Protein AF-A0A8T4PFV0-F1 (afdb_monomer)

Foldseek 3Di:
DQDPVNVVVLCVQLVVLCVVLQWPDKDWDDCNVVVNDDPQDATEMETEHDPPDDDDVVSQVVSQVVSCVSPVHHYHYHYPVPDDDPD

Nearest PDB structures (foldseek):
  8xeh-assembly1_E  TM=8.187E-01  e=1.556E-04  Legionella pneumophila
  8xeo-assembly1_A  TM=8.042E-01  e=5.802E-04  Legionella pneumophila
  5yep-assembly1_A  TM=8.269E-01  e=2.019E-03  Shewanella oneidensis MR-1
  6rm3-assembly1_SH0  TM=4.897E-01  e=1.123E-01  Vairimorpha necatrix
  6zu5-assembly1_SH0  TM=6.390E-01  e=3.403E-01  Paranosema locustae

pLDDT: mean 85.31, std 11.65, range [47.72, 96.25]

Radius of gyration: 13.08 Å; Cα contacts (8 Å, |Δi|>4): 106; chains: 1; bounding box: 31×34×34 Å

Solvent-accessible surface area (backbone atoms only — not comparable to full-atom values): 5188 Å² total; per-residue (Å²): 105,57,48,75,67,55,55,51,53,51,48,67,65,45,51,63,58,39,50,78,68,48,40,75,42,75,45,72,37,66,47,57,63,71,24,68,44,52,97,86,53,60,47,36,36,40,34,35,65,48,84,94,57,94,78,52,72,65,55,51,51,51,52,33,51,54,50,20,66,76,65,78,44,60,50,48,74,43,46,71,85,74,63,78,83,86,123

Sequence (87 aa):
MTNKNELRKLQQKIVPILKSNNVVRAGIFGSYARGEAKKRSDIDILIKVRKGKKFSLLDLVGLQMELEEKLGKKVDLLTYNGIIWSI

Structure (mmCIF, N/CA/C/O backbone):
data_AF-A0A8T4PFV0-F1
#
_entry.id   AF-A0A8T4PFV0-F1
#
loop_
_atom_site.group_PDB
_atom_site.id
_atom_site.type_symbol
_atom_site.label_atom_id
_atom_site.label_alt_id
_atom_site.label_comp_id
_atom_site.label_asym_id
_atom_site.label_entity_id
_atom_site.label_seq_id
_atom_site.pdbx_PDB_ins_code
_atom_site.Cartn_x
_atom_site.Cartn_y
_atom_site.Cartn_z
_atom_site.occupancy
_atom_site.B_iso_or_equiv
_atom_site.auth_seq_id
_atom_site.auth_comp_id
_atom_site.auth_asym_id
_atom_site.auth_atom_id
_atom_site.pdbx_PDB_model_num
ATOM 1 N N . MET A 1 1 ? -14.473 -6.782 14.509 1.00 47.72 1 MET A N 1
ATOM 2 C CA . MET A 1 1 ? -15.169 -7.286 13.308 1.00 47.72 1 MET A CA 1
ATOM 3 C C . MET A 1 1 ? -15.108 -6.220 12.232 1.00 47.72 1 MET A C 1
ATOM 5 O O . MET A 1 1 ? -15.917 -5.300 12.242 1.00 47.72 1 MET A O 1
ATOM 9 N N . THR A 1 2 ? -14.126 -6.304 11.340 1.00 53.91 2 THR A N 1
ATOM 10 C CA . THR A 1 2 ? -14.037 -5.418 10.172 1.00 53.91 2 THR A CA 1
ATOM 11 C C . THR A 1 2 ? -15.267 -5.633 9.291 1.00 53.91 2 THR A C 1
ATOM 13 O O . THR A 1 2 ? -15.515 -6.736 8.806 1.00 53.91 2 THR A O 1
ATOM 16 N N . ASN A 1 3 ? -16.087 -4.598 9.128 1.00 70.44 3 ASN A N 1
ATOM 17 C CA . ASN A 1 3 ? -17.341 -4.683 8.383 1.00 70.44 3 ASN A CA 1
ATOM 18 C C . ASN A 1 3 ? -17.043 -4.665 6.869 1.00 70.44 3 ASN A C 1
ATOM 20 O O . ASN A 1 3 ? -16.206 -3.889 6.407 1.00 70.44 3 ASN A O 1
ATOM 24 N N . LYS A 1 4 ? -17.752 -5.469 6.064 1.00 74.44 4 LYS A N 1
ATOM 25 C CA . LYS A 1 4 ? -17.656 -5.478 4.588 1.00 74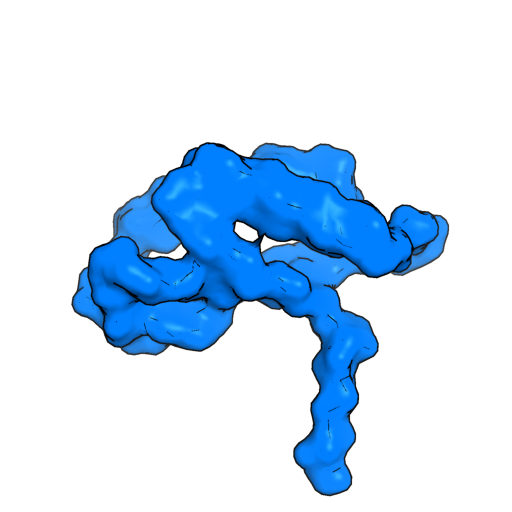.44 4 LYS A CA 1
ATOM 26 C C . LYS A 1 4 ? -17.788 -4.066 3.989 1.00 74.44 4 LYS A C 1
ATOM 28 O O . LYS A 1 4 ? -17.142 -3.748 2.992 1.00 74.44 4 LYS A O 1
ATOM 33 N N . ASN A 1 5 ? -18.559 -3.194 4.642 1.00 80.75 5 ASN A N 1
ATOM 34 C CA . ASN A 1 5 ? -18.698 -1.783 4.280 1.00 80.75 5 ASN A CA 1
ATOM 35 C C . ASN A 1 5 ? -17.424 -0.954 4.516 1.00 80.75 5 ASN A C 1
ATOM 37 O O . ASN A 1 5 ? -17.125 -0.069 3.717 1.00 80.75 5 ASN A O 1
ATOM 41 N N . GLU A 1 6 ? -16.656 -1.227 5.573 1.00 80.88 6 GLU A N 1
ATOM 42 C CA . GLU A 1 6 ? -15.382 -0.541 5.828 1.00 80.88 6 GLU A CA 1
ATOM 43 C C . GLU A 1 6 ? -14.326 -0.919 4.795 1.00 80.88 6 GLU A C 1
ATOM 45 O O . GLU A 1 6 ? -13.675 -0.034 4.242 1.00 80.88 6 GLU A O 1
ATOM 50 N N . LEU A 1 7 ? -14.215 -2.210 4.461 1.00 82.12 7 LEU A N 1
ATOM 51 C CA . LEU A 1 7 ? -13.317 -2.671 3.399 1.00 82.12 7 LEU A CA 1
ATOM 52 C C . LEU A 1 7 ? -13.672 -2.029 2.055 1.00 82.12 7 LEU A C 1
ATOM 54 O O . LEU A 1 7 ? -12.786 -1.607 1.317 1.00 82.12 7 LEU A O 1
ATOM 58 N N . ARG A 1 8 ? -14.967 -1.878 1.759 1.00 86.50 8 ARG A N 1
ATOM 59 C CA . ARG A 1 8 ? 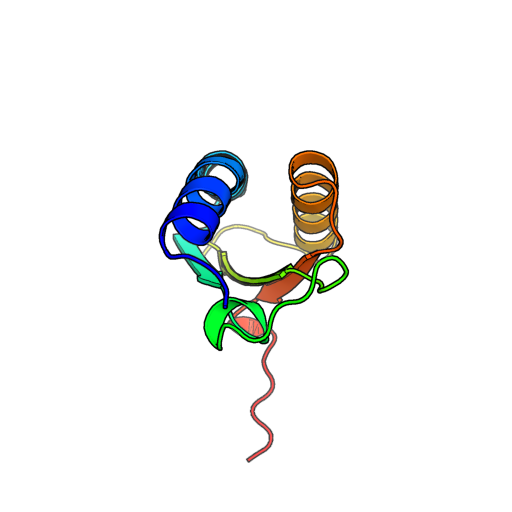-15.433 -1.228 0.529 1.00 86.50 8 ARG A CA 1
ATOM 60 C C . ARG A 1 8 ? -15.083 0.264 0.491 1.00 86.50 8 ARG A C 1
ATOM 62 O O . ARG A 1 8 ? -14.642 0.756 -0.545 1.00 86.50 8 ARG A O 1
ATOM 69 N N . LYS A 1 9 ? -15.218 0.976 1.616 1.00 89.00 9 LYS A N 1
ATOM 70 C CA . LYS A 1 9 ? -14.781 2.381 1.744 1.00 89.00 9 LYS A CA 1
ATOM 71 C C . LYS A 1 9 ? -13.267 2.519 1.590 1.00 89.00 9 LYS A C 1
ATOM 73 O O . LYS A 1 9 ? -12.804 3.431 0.912 1.00 89.00 9 LYS A O 1
ATOM 78 N N . LEU A 1 10 ? -12.503 1.611 2.195 1.00 88.56 10 LEU A N 1
ATOM 79 C CA . LEU A 1 10 ? -11.049 1.569 2.070 1.00 88.56 10 LEU A CA 1
ATOM 80 C C . LEU A 1 10 ? -10.636 1.360 0.607 1.00 88.56 10 LEU A C 1
ATOM 82 O O . LEU A 1 10 ? -9.864 2.151 0.074 1.00 88.56 10 LEU A O 1
ATOM 86 N N . GLN A 1 11 ? -11.233 0.375 -0.071 1.00 90.44 11 GLN A N 1
ATOM 87 C CA . GLN A 1 11 ? -11.017 0.122 -1.498 1.00 90.44 11 GLN A CA 1
ATOM 88 C C . GLN A 1 11 ? -11.287 1.365 -2.354 1.00 90.44 11 GLN A C 1
ATOM 90 O O . GLN A 1 11 ? -10.454 1.724 -3.181 1.00 90.44 11 GLN A O 1
ATOM 95 N N . GLN A 1 12 ? -12.407 2.060 -2.136 1.00 92.62 12 GLN A N 1
ATOM 96 C CA . GLN A 1 12 ? -12.735 3.278 -2.888 1.00 92.62 12 GLN A CA 1
ATOM 97 C C . GLN A 1 12 ? -11.684 4.385 -2.729 1.00 92.62 12 GLN A C 1
ATOM 99 O O . GLN A 1 12 ? -11.435 5.120 -3.681 1.00 92.62 12 GLN A O 1
ATOM 104 N N . LYS A 1 13 ? -11.048 4.491 -1.556 1.00 93.12 13 LYS A N 1
ATOM 105 C CA . LYS A 1 13 ? -10.001 5.489 -1.300 1.00 93.12 13 LYS A CA 1
ATOM 106 C C . LYS A 1 13 ? -8.662 5.138 -1.948 1.00 93.12 13 LYS A C 1
ATOM 108 O O . LYS A 1 13 ? -8.010 6.035 -2.469 1.00 93.12 13 LYS A O 1
ATOM 113 N N . ILE A 1 14 ? -8.257 3.866 -1.913 1.00 94.19 14 ILE A N 1
ATOM 114 C CA . ILE A 1 14 ? -6.909 3.448 -2.340 1.00 94.19 14 ILE A CA 1
ATOM 115 C C . ILE A 1 14 ? -6.820 3.098 -3.826 1.00 94.19 14 ILE A C 1
ATOM 117 O O . ILE A 1 14 ? -5.771 3.278 -4.434 1.00 94.19 14 ILE A O 1
ATOM 121 N N . VAL A 1 15 ? -7.900 2.603 -4.443 1.00 94.44 15 VAL A N 1
ATOM 122 C CA . VAL A 1 15 ? -7.875 2.149 -5.846 1.00 94.44 15 VAL A CA 1
ATOM 123 C C . VAL A 1 15 ? -7.413 3.240 -6.825 1.00 94.44 15 VAL A C 1
ATOM 125 O O . VAL A 1 15 ? -6.624 2.905 -7.709 1.00 94.44 15 VAL A O 1
ATOM 128 N N . PRO A 1 16 ? -7.838 4.515 -6.707 1.00 95.38 16 PRO A N 1
ATOM 129 C CA . PRO A 1 16 ? -7.336 5.580 -7.576 1.00 95.38 16 PRO A CA 1
ATOM 130 C C . PRO A 1 16 ? -5.816 5.763 -7.469 1.00 95.38 16 PRO A C 1
ATOM 132 O O . PRO A 1 16 ? -5.136 5.784 -8.489 1.00 95.38 16 PRO A O 1
ATOM 135 N N . ILE A 1 17 ? -5.290 5.794 -6.241 1.00 95.31 17 ILE A N 1
ATOM 136 C CA . ILE A 1 17 ? -3.859 5.958 -5.945 1.00 95.31 17 ILE A CA 1
ATOM 137 C C . ILE A 1 17 ? -3.048 4.793 -6.527 1.00 95.31 17 ILE A C 1
ATOM 139 O O . ILE A 1 17 ? -2.069 4.985 -7.248 1.00 95.31 17 ILE A O 1
ATOM 143 N N . LEU A 1 18 ? -3.504 3.561 -6.283 1.00 94.25 18 LEU A N 1
ATOM 144 C CA . LEU A 1 18 ? -2.856 2.349 -6.782 1.00 94.25 18 LEU A CA 1
ATOM 145 C C . LEU A 1 18 ? -2.806 2.319 -8.319 1.00 94.25 18 LEU A C 1
ATOM 147 O O . LEU A 1 18 ? -1.783 1.957 -8.903 1.00 94.25 18 LEU A O 1
ATOM 151 N N . LYS A 1 19 ? -3.890 2.732 -8.990 1.00 92.88 19 LYS A N 1
ATOM 152 C CA . LYS A 1 19 ? -3.944 2.797 -10.458 1.00 92.88 19 LYS A CA 1
ATOM 153 C C . LYS A 1 19 ? -2.953 3.812 -11.027 1.00 92.88 19 LYS A C 1
ATOM 155 O O . LYS A 1 19 ? -2.254 3.475 -11.982 1.00 92.88 19 LYS A O 1
ATOM 160 N N . SER A 1 20 ? -2.864 5.003 -10.435 1.00 91.69 20 SER A N 1
ATOM 161 C CA . SER A 1 20 ? -1.898 6.035 -10.843 1.00 91.69 20 SER A CA 1
ATOM 162 C C . SER A 1 20 ? -0.447 5.557 -10.710 1.00 91.69 20 SER A C 1
ATOM 164 O O . SER A 1 20 ? 0.396 5.903 -11.532 1.00 91.69 20 SER A O 1
ATOM 166 N N . ASN A 1 21 ? -0.180 4.667 -9.752 1.00 90.94 21 ASN A N 1
ATOM 167 C CA . ASN A 1 21 ? 1.138 4.095 -9.479 1.00 90.94 21 ASN A CA 1
ATOM 168 C C . ASN A 1 21 ? 1.427 2.767 -10.223 1.00 90.94 21 ASN A C 1
ATOM 170 O O . ASN A 1 21 ? 2.297 1.994 -9.827 1.00 90.94 21 ASN A O 1
ATOM 174 N N . ASN A 1 22 ? 0.727 2.472 -11.329 1.00 90.56 22 ASN A N 1
ATOM 175 C CA . ASN A 1 22 ? 0.921 1.263 -12.157 1.00 90.56 22 ASN A CA 1
ATOM 176 C C . ASN A 1 22 ? 0.718 -0.081 -11.421 1.00 90.56 22 ASN A C 1
ATOM 178 O O . ASN A 1 22 ? 1.202 -1.130 -11.877 1.00 90.56 22 ASN A O 1
ATOM 182 N N . VAL A 1 23 ? -0.018 -0.086 -10.308 1.00 93.19 23 VAL A N 1
ATOM 183 C CA . VAL A 1 23 ? -0.380 -1.315 -9.599 1.00 93.19 23 VAL A CA 1
ATOM 184 C C . VAL A 1 23 ? -1.475 -2.038 -10.384 1.00 93.19 23 VAL A C 1
ATOM 186 O O . VAL A 1 23 ? -2.558 -1.509 -10.621 1.00 93.19 23 VAL A O 1
ATOM 189 N N . VAL A 1 24 ? -1.195 -3.277 -10.789 1.00 93.50 24 VAL A N 1
ATOM 190 C CA . VAL A 1 24 ? -2.124 -4.131 -11.553 1.00 93.50 24 VAL A CA 1
ATOM 191 C C . VAL A 1 24 ? -2.911 -5.088 -10.666 1.00 93.50 24 VAL A C 1
ATOM 193 O O . VAL A 1 24 ? -3.917 -5.652 -11.093 1.00 93.50 24 VAL A O 1
ATOM 196 N N . ARG A 1 25 ? -2.452 -5.304 -9.431 1.00 92.62 25 ARG A N 1
ATOM 197 C CA . ARG A 1 25 ? -3.145 -6.126 -8.439 1.00 92.62 25 ARG A CA 1
ATOM 198 C C . ARG A 1 25 ? -2.839 -5.615 -7.044 1.00 92.62 25 ARG A C 1
ATOM 200 O O . ARG A 1 25 ? -1.685 -5.322 -6.760 1.00 92.62 25 ARG A O 1
ATOM 207 N N . ALA A 1 26 ? -3.845 -5.579 -6.184 1.00 93.38 26 ALA A N 1
ATOM 208 C CA . ALA A 1 26 ? -3.678 -5.295 -4.768 1.00 93.38 26 ALA A CA 1
ATOM 209 C C . ALA A 1 26 ? -4.556 -6.239 -3.943 1.00 93.38 26 ALA A C 1
ATOM 211 O O . ALA A 1 26 ? -5.641 -6.619 -4.387 1.00 93.38 26 ALA A O 1
ATOM 212 N N . GLY A 1 27 ? -4.088 -6.616 -2.760 1.00 90.69 27 GLY A N 1
ATOM 213 C CA . GLY A 1 27 ? -4.846 -7.388 -1.783 1.00 90.69 27 GLY A CA 1
ATOM 214 C C . GLY A 1 27 ? -4.601 -6.842 -0.385 1.00 90.69 27 GLY A C 1
ATOM 215 O O . GLY A 1 27 ? -3.476 -6.482 -0.064 1.00 90.69 27 GLY A O 1
ATOM 216 N N . ILE A 1 28 ? -5.651 -6.775 0.429 1.00 89.69 28 ILE A N 1
ATOM 217 C CA . ILE A 1 28 ? -5.523 -6.478 1.859 1.00 89.69 28 ILE A CA 1
ATOM 218 C C . ILE A 1 28 ? -5.307 -7.807 2.571 1.00 89.69 28 ILE A C 1
ATOM 220 O O . ILE A 1 28 ? -6.045 -8.762 2.315 1.00 89.69 28 ILE A O 1
ATOM 224 N N . PHE A 1 29 ? -4.317 -7.867 3.451 1.00 85.38 29 PHE A N 1
ATOM 225 C CA . PHE A 1 29 ? -4.029 -9.053 4.249 1.00 85.38 29 PHE A CA 1
ATOM 226 C C . PHE A 1 29 ? -3.962 -8.700 5.740 1.00 85.38 29 PHE A C 1
ATOM 228 O O . PHE A 1 29 ? -4.449 -7.652 6.166 1.00 85.38 29 PHE A O 1
ATOM 235 N N . GLY A 1 30 ? -3.486 -9.638 6.558 1.00 82.56 30 GLY A N 1
ATOM 236 C CA . GLY A 1 30 ? -3.299 -9.405 7.985 1.00 82.56 30 GLY A CA 1
ATOM 237 C C . GLY A 1 30 ? -4.604 -9.211 8.763 1.00 82.56 30 GLY A C 1
ATOM 238 O O . GLY A 1 30 ? -5.629 -9.848 8.494 1.00 82.56 30 GLY A O 1
ATOM 239 N N . SER A 1 31 ? -4.552 -8.349 9.779 1.00 80.88 31 SER A N 1
ATOM 240 C CA . SER A 1 31 ? -5.633 -8.196 10.766 1.00 80.88 31 SER A CA 1
ATOM 241 C C . SER A 1 31 ? -6.951 -7.693 10.156 1.00 80.88 31 SER A C 1
ATOM 243 O O . SER A 1 31 ? -8.033 -8.074 10.612 1.00 80.88 31 SER A O 1
ATOM 245 N N . TYR A 1 32 ? -6.882 -6.897 9.080 1.00 80.00 32 TYR A N 1
ATOM 246 C CA . TYR A 1 32 ? -8.063 -6.418 8.353 1.00 80.00 32 TYR A CA 1
ATOM 247 C C . TYR A 1 32 ? -8.762 -7.533 7.580 1.00 80.00 32 TYR A C 1
ATOM 249 O O . TYR A 1 32 ? -9.993 -7.565 7.565 1.00 80.00 32 TYR A O 1
ATOM 257 N N . ALA A 1 33 ? -8.003 -8.463 6.993 1.00 76.25 33 ALA A N 1
ATOM 258 C CA . ALA A 1 33 ? -8.563 -9.619 6.298 1.00 76.25 33 ALA A CA 1
ATOM 259 C C . ALA A 1 33 ? -9.189 -10.638 7.268 1.00 76.25 33 ALA A C 1
ATOM 261 O O . ALA A 1 33 ? -10.207 -11.241 6.939 1.00 76.25 33 ALA A O 1
ATOM 262 N N . ARG A 1 34 ? -8.629 -10.791 8.478 1.00 78.88 34 ARG A N 1
ATOM 263 C CA . ARG A 1 34 ? -9.144 -11.707 9.519 1.00 78.88 34 ARG A CA 1
ATOM 264 C C . ARG A 1 34 ? -10.283 -11.134 10.372 1.00 78.88 34 ARG A C 1
ATOM 266 O O . ARG A 1 34 ? -10.840 -11.838 11.204 1.00 78.88 34 ARG A O 1
ATOM 273 N N . GLY A 1 35 ? -10.639 -9.860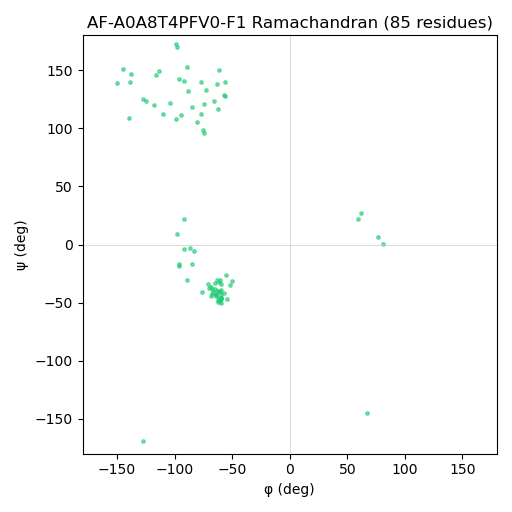 10.198 1.00 74.00 35 GLY A N 1
ATOM 274 C CA . GLY A 1 35 ? -11.695 -9.209 10.987 1.00 74.00 35 GLY A CA 1
ATOM 275 C C . GLY A 1 35 ? -11.292 -8.818 12.419 1.00 74.00 35 GLY A C 1
ATOM 276 O O . GLY A 1 35 ? -12.143 -8.348 13.187 1.00 74.00 35 GLY A O 1
ATOM 277 N N . GLU A 1 36 ? -10.009 -8.978 12.750 1.00 78.12 36 GLU A N 1
ATOM 278 C CA . GLU A 1 36 ? -9.378 -8.724 14.055 1.00 78.12 36 GLU A CA 1
ATOM 279 C C . GLU A 1 36 ? -8.817 -7.299 14.182 1.00 78.12 36 GLU A C 1
ATOM 281 O O . GLU A 1 36 ? -8.307 -6.924 15.240 1.00 78.12 36 GLU A O 1
ATOM 286 N N . ALA A 1 37 ? -8.891 -6.498 13.115 1.00 78.50 37 ALA A N 1
ATOM 287 C CA . ALA A 1 37 ? -8.381 -5.135 13.108 1.00 78.50 37 ALA A CA 1
ATOM 288 C C . ALA A 1 37 ? -9.022 -4.287 14.221 1.00 78.50 37 ALA A C 1
ATOM 290 O O . ALA A 1 37 ? -10.246 -4.202 14.363 1.00 78.50 37 ALA A O 1
ATOM 291 N N . LYS A 1 38 ? -8.168 -3.632 15.009 1.00 78.88 38 LYS A N 1
ATOM 292 C CA . LYS A 1 38 ? -8.531 -2.654 16.039 1.00 78.88 38 LYS A CA 1
ATOM 293 C C . LYS A 1 38 ? -8.376 -1.239 15.475 1.00 78.88 38 LYS A C 1
ATOM 295 O O . LYS A 1 38 ? -7.788 -1.028 14.417 1.00 78.88 38 LYS A O 1
ATOM 300 N N . LYS A 1 39 ? -8.853 -0.223 16.208 1.00 75.06 39 LYS A N 1
ATOM 301 C CA . LYS A 1 39 ? -8.759 1.193 15.783 1.00 75.06 39 LYS A CA 1
ATOM 302 C C . LYS A 1 39 ? -7.339 1.631 15.390 1.00 75.06 39 LYS A C 1
ATOM 304 O O . LYS A 1 39 ? -7.210 2.433 14.471 1.00 75.06 39 LYS A O 1
ATOM 309 N N . ARG A 1 40 ? -6.317 1.101 16.071 1.00 79.19 40 ARG A N 1
ATOM 310 C CA . ARG A 1 40 ? -4.890 1.404 15.860 1.00 79.19 40 ARG A CA 1
ATOM 311 C C . ARG A 1 40 ? -4.155 0.382 14.981 1.00 79.19 40 ARG A C 1
ATOM 313 O O . ARG A 1 40 ? -2.937 0.410 14.949 1.00 79.19 40 ARG A O 1
ATOM 320 N N . SER A 1 41 ? -4.863 -0.550 14.343 1.00 84.25 41 SER A N 1
ATOM 321 C CA . SER A 1 41 ? -4.221 -1.538 13.473 1.00 84.25 41 SER A CA 1
ATOM 322 C C . SER A 1 41 ? -3.760 -0.904 12.166 1.00 84.25 41 SER A C 1
ATOM 324 O O . SER A 1 41 ? -4.548 -0.209 11.507 1.00 84.25 41 SER A O 1
ATOM 326 N N . ASP A 1 42 ? -2.519 -1.218 11.804 1.00 87.56 42 ASP A N 1
ATOM 327 C CA . ASP A 1 42 ? -1.908 -0.934 10.507 1.00 87.56 42 ASP A CA 1
ATOM 328 C C . ASP A 1 42 ? -2.687 -1.651 9.389 1.00 87.56 42 ASP A C 1
ATOM 330 O O . ASP A 1 42 ? -3.329 -2.684 9.620 1.00 87.56 42 ASP A O 1
ATOM 334 N N . ILE A 1 43 ? -2.694 -1.066 8.191 1.00 90.38 43 ILE A N 1
ATOM 335 C CA . ILE A 1 43 ? -3.355 -1.642 7.015 1.00 90.38 43 ILE A CA 1
ATOM 336 C C . ILE A 1 43 ? -2.301 -2.337 6.158 1.00 90.38 43 ILE A C 1
ATOM 338 O O . ILE A 1 43 ? -1.525 -1.672 5.478 1.00 90.38 43 ILE A O 1
ATOM 342 N N . ASP A 1 44 ? -2.321 -3.666 6.157 1.00 91.31 44 ASP A N 1
ATOM 343 C CA . ASP A 1 44 ? -1.381 -4.477 5.386 1.00 91.31 44 ASP A CA 1
ATOM 344 C C . ASP A 1 44 ? -1.879 -4.652 3.938 1.00 91.31 44 ASP A C 1
ATOM 346 O O . ASP A 1 44 ? -2.965 -5.202 3.696 1.00 91.31 44 ASP A O 1
ATOM 350 N N . ILE A 1 45 ? -1.106 -4.175 2.958 1.00 92.69 45 ILE A N 1
ATOM 351 C CA . ILE A 1 45 ? -1.466 -4.177 1.533 1.00 92.69 45 ILE A CA 1
ATOM 352 C C . ILE A 1 45 ? -0.360 -4.830 0.708 1.00 92.69 45 ILE A C 1
ATOM 354 O O . ILE A 1 45 ? 0.796 -4.423 0.728 1.00 92.69 45 ILE A O 1
ATOM 358 N N . LEU A 1 46 ? -0.731 -5.847 -0.066 1.00 93.25 46 LEU A N 1
ATOM 359 C CA . LEU A 1 46 ? 0.167 -6.550 -0.972 1.00 93.25 46 LEU A CA 1
ATOM 360 C C . LEU A 1 46 ? -0.117 -6.113 -2.406 1.00 93.25 46 LEU A C 1
ATOM 362 O O . LEU A 1 46 ? -1.234 -6.299 -2.897 1.00 93.25 46 LEU A O 1
ATOM 366 N N . ILE A 1 47 ? 0.884 -5.572 -3.097 1.00 94.31 47 ILE A N 1
ATOM 367 C CA . ILE A 1 47 ? 0.749 -5.032 -4.451 1.00 94.31 47 ILE A CA 1
ATOM 368 C C . ILE A 1 47 ? 1.582 -5.786 -5.482 1.00 94.31 47 ILE A C 1
ATOM 370 O O . ILE A 1 47 ? 2.690 -6.265 -5.236 1.00 94.31 47 ILE A O 1
ATOM 374 N N . LYS A 1 48 ? 1.041 -5.872 -6.694 1.00 92.06 48 LYS A N 1
ATOM 375 C CA . LYS A 1 48 ? 1.743 -6.325 -7.890 1.00 92.06 48 LYS A CA 1
ATOM 376 C C . LYS A 1 48 ? 1.769 -5.179 -8.881 1.00 92.06 48 LYS A C 1
ATOM 378 O O . LYS A 1 48 ? 0.716 -4.719 -9.321 1.00 92.06 48 LYS A O 1
ATOM 383 N N . VAL A 1 49 ? 2.966 -4.753 -9.251 1.00 91.12 49 VAL A N 1
ATOM 384 C CA . V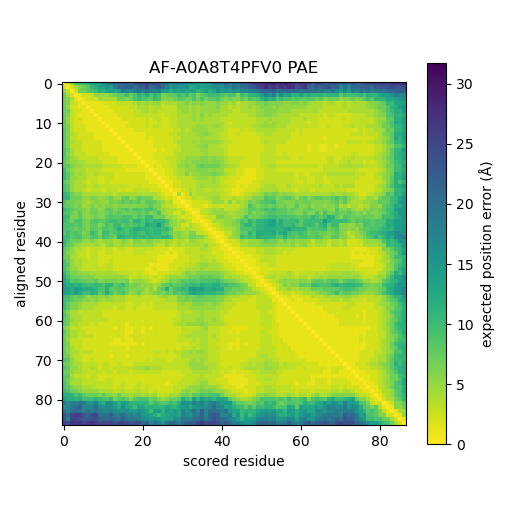AL A 1 49 ? 3.181 -3.694 -10.239 1.00 91.12 49 VAL A CA 1
ATOM 385 C C . VAL A 1 49 ? 3.259 -4.306 -11.636 1.00 91.12 49 VAL A C 1
ATOM 387 O O . VAL A 1 49 ? 3.584 -5.488 -11.807 1.00 91.12 49 VAL A O 1
ATOM 390 N N . ARG A 1 50 ? 2.892 -3.527 -12.655 1.00 87.25 50 ARG A N 1
ATOM 391 C CA . ARG A 1 50 ? 2.953 -3.957 -14.054 1.00 87.25 50 ARG A CA 1
ATOM 392 C C . ARG A 1 50 ? 4.373 -4.407 -14.433 1.00 87.25 50 ARG A C 1
ATOM 394 O O . ARG A 1 50 ? 5.330 -3.654 -14.277 1.00 87.25 50 ARG A O 1
ATOM 401 N N . LYS A 1 51 ? 4.499 -5.613 -15.004 1.00 80.81 51 LYS A N 1
ATOM 402 C CA . LYS A 1 51 ? 5.770 -6.110 -15.563 1.00 80.81 51 LYS A CA 1
ATOM 403 C C . LYS A 1 51 ? 6.313 -5.135 -16.618 1.00 80.81 51 LYS A C 1
ATOM 405 O O . LYS A 1 51 ? 5.544 -4.610 -17.422 1.00 80.81 51 LYS A O 1
ATOM 410 N N . GLY A 1 52 ? 7.629 -4.924 -16.620 1.00 78.50 52 GLY A N 1
ATOM 411 C CA . GLY A 1 52 ? 8.316 -4.049 -17.579 1.00 78.50 52 GLY A CA 1
ATOM 412 C C . GLY A 1 52 ? 8.266 -2.553 -17.246 1.00 78.50 52 GLY A C 1
ATOM 413 O O . GLY A 1 52 ? 8.822 -1.751 -17.991 1.00 78.50 52 GLY A O 1
ATOM 414 N N . LYS A 1 53 ? 7.633 -2.152 -16.136 1.00 80.75 53 LYS A N 1
ATOM 415 C CA . LYS A 1 53 ? 7.786 -0.803 -15.579 1.00 80.75 53 LYS A CA 1
ATOM 416 C C . LYS A 1 53 ? 8.922 -0.797 -14.561 1.00 80.75 53 LYS A C 1
ATOM 418 O O . LYS A 1 53 ? 9.066 -1.747 -13.795 1.00 80.75 53 LYS A O 1
ATOM 423 N N . LYS A 1 54 ? 9.721 0.274 -14.560 1.00 81.00 54 LYS A N 1
ATOM 424 C CA . LYS A 1 54 ? 10.652 0.540 -13.460 1.00 81.00 54 LYS A CA 1
ATOM 425 C C . LYS A 1 54 ? 9.809 0.821 -12.219 1.00 81.00 54 LYS A C 1
ATOM 4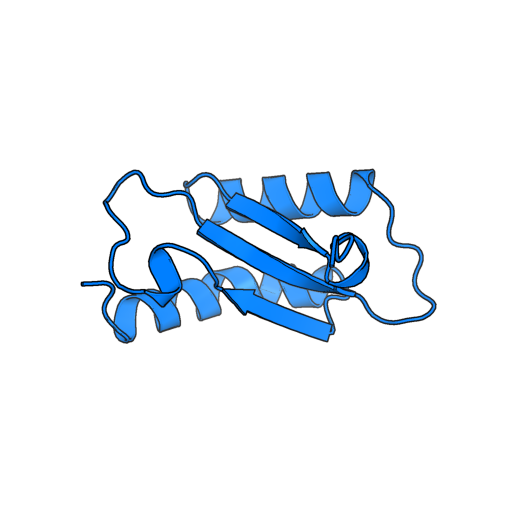27 O O . LYS A 1 54 ? 8.932 1.677 -12.269 1.00 81.00 54 LYS A O 1
ATOM 432 N N . PHE A 1 55 ? 10.039 0.048 -11.169 1.00 87.25 55 PHE A N 1
ATOM 433 C CA . PHE A 1 55 ? 9.435 0.246 -9.863 1.00 87.25 55 PHE A CA 1
ATOM 434 C C . PHE A 1 55 ? 10.520 -0.016 -8.831 1.00 87.25 55 PHE A C 1
ATOM 436 O O . PHE A 1 55 ? 11.015 -1.137 -8.704 1.00 87.25 55 PHE A O 1
ATOM 443 N N . SER A 1 56 ? 10.960 1.055 -8.197 1.00 90.25 56 SER A N 1
ATOM 444 C CA . SER A 1 56 ? 12.061 1.084 -7.250 1.00 90.25 56 SER A CA 1
ATOM 445 C C . SER A 1 56 ? 11.549 1.046 -5.811 1.00 90.25 56 SER A C 1
ATOM 447 O O . SER A 1 56 ? 10.353 1.172 -5.546 1.00 90.25 56 SER A O 1
ATOM 449 N N . LEU A 1 57 ? 12.473 0.908 -4.858 1.00 89.69 57 LEU A N 1
ATOM 450 C CA . LEU A 1 57 ? 12.150 1.055 -3.438 1.00 89.69 57 LEU A CA 1
ATOM 451 C C . LEU A 1 57 ? 11.631 2.462 -3.107 1.00 89.69 57 LEU A C 1
ATOM 453 O O . LEU A 1 57 ? 10.770 2.591 -2.245 1.00 89.69 57 LEU A O 1
ATOM 457 N N . LEU A 1 58 ? 12.098 3.501 -3.808 1.00 93.12 58 LEU A N 1
ATOM 458 C CA . LEU A 1 58 ? 11.599 4.865 -3.611 1.00 93.12 5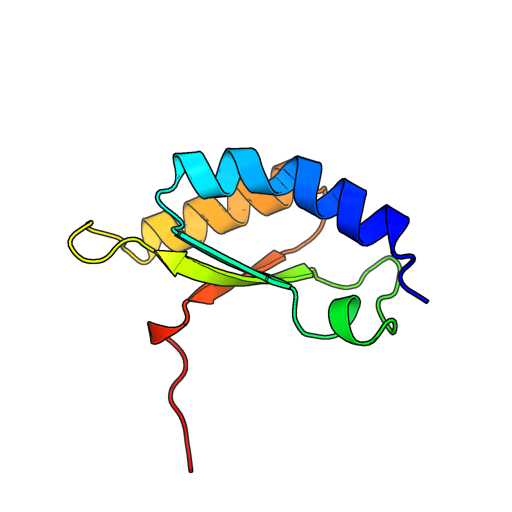8 LEU A CA 1
ATOM 459 C C . LEU A 1 58 ? 10.146 5.008 -4.076 1.00 93.12 58 LEU A C 1
ATOM 461 O O . LEU A 1 58 ? 9.360 5.653 -3.392 1.00 93.12 58 LEU A O 1
ATOM 465 N N . ASP A 1 59 ? 9.771 4.355 -5.180 1.00 93.06 59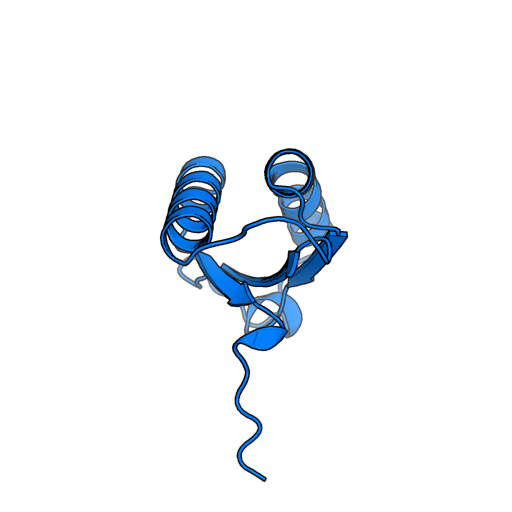 ASP A N 1
ATOM 466 C CA . ASP A 1 59 ? 8.375 4.323 -5.642 1.00 93.06 59 ASP A CA 1
ATOM 467 C C . ASP A 1 59 ? 7.477 3.585 -4.639 1.00 93.06 59 ASP A C 1
ATOM 469 O O . ASP A 1 59 ? 6.353 4.007 -4.376 1.00 93.06 59 ASP A O 1
ATOM 473 N N . LEU A 1 60 ? 7.983 2.498 -4.040 1.00 93.31 60 LEU A N 1
ATOM 474 C CA . LEU A 1 60 ? 7.272 1.760 -2.996 1.00 93.31 60 LEU A CA 1
ATOM 475 C C . LEU A 1 60 ? 7.033 2.630 -1.756 1.00 93.31 60 LEU A C 1
ATOM 477 O O . LEU A 1 60 ? 5.901 2.714 -1.288 1.00 93.31 60 LEU A O 1
ATOM 481 N N . VAL A 1 61 ? 8.079 3.292 -1.254 1.00 94.06 61 VAL A N 1
ATOM 482 C CA . VAL A 1 61 ? 7.986 4.179 -0.084 1.00 94.06 61 VAL A CA 1
ATOM 483 C C . VAL A 1 61 ? 7.080 5.375 -0.378 1.00 94.06 61 VAL A C 1
ATOM 485 O O . VAL A 1 61 ? 6.227 5.702 0.442 1.00 94.06 61 VAL A O 1
ATOM 488 N N . GLY A 1 62 ? 7.200 5.989 -1.558 1.00 95.75 62 GLY A N 1
ATOM 489 C CA . GLY A 1 62 ? 6.337 7.098 -1.971 1.00 95.75 62 GLY A CA 1
ATOM 490 C C . GLY A 1 62 ? 4.862 6.700 -2.014 1.00 95.75 62 GLY A C 1
ATOM 491 O O . GLY A 1 62 ? 4.018 7.388 -1.442 1.00 95.75 62 GLY A O 1
ATOM 492 N N . LEU A 1 63 ? 4.555 5.542 -2.606 1.00 95.81 63 LEU A N 1
ATOM 493 C CA . LEU A 1 63 ? 3.198 4.997 -2.622 1.00 95.81 63 LEU A CA 1
ATOM 494 C C . LEU A 1 63 ? 2.691 4.675 -1.209 1.00 95.81 63 LEU A C 1
ATOM 496 O O . LEU A 1 63 ? 1.525 4.923 -0.907 1.00 95.81 63 LEU A O 1
ATOM 500 N N . GLN A 1 64 ? 3.541 4.131 -0.335 1.00 95.75 64 GLN A N 1
ATOM 501 C CA . GLN A 1 64 ? 3.175 3.879 1.057 1.00 95.75 64 GLN A CA 1
ATOM 502 C C . GLN A 1 64 ? 2.791 5.185 1.764 1.00 95.75 64 GLN A C 1
ATOM 504 O O . GLN A 1 64 ? 1.705 5.259 2.333 1.00 95.75 64 GLN A O 1
ATOM 509 N N . MET A 1 65 ? 3.621 6.227 1.664 1.00 96.06 65 MET A N 1
ATOM 510 C CA . MET A 1 65 ? 3.350 7.534 2.274 1.00 96.06 65 MET A CA 1
ATOM 511 C C . MET A 1 65 ? 2.051 8.165 1.752 1.00 96.06 65 MET A C 1
ATOM 513 O O . MET A 1 65 ? 1.245 8.648 2.544 1.00 96.06 65 MET A O 1
ATOM 517 N N . GLU A 1 66 ? 1.804 8.106 0.439 1.00 96.25 66 GLU A N 1
ATOM 518 C CA . GLU A 1 66 ? 0.568 8.619 -0.173 1.00 96.25 66 GLU A CA 1
ATOM 519 C C . GLU A 1 66 ? -0.679 7.888 0.363 1.00 96.25 66 GLU A C 1
ATOM 521 O O . GLU A 1 66 ? -1.718 8.496 0.646 1.00 96.25 66 GLU A O 1
ATOM 526 N N . LEU A 1 67 ? -0.586 6.566 0.543 1.00 95.50 67 LEU A N 1
ATOM 527 C CA . LEU A 1 67 ? -1.663 5.769 1.129 1.00 95.50 67 LEU A CA 1
ATOM 528 C C . LEU A 1 67 ? -1.874 6.108 2.610 1.00 95.50 67 LEU A C 1
ATOM 530 O O . LEU A 1 67 ? -3.024 6.233 3.036 1.00 95.50 67 LEU A O 1
ATOM 534 N N . GLU A 1 68 ? -0.805 6.278 3.386 1.00 95.56 68 GLU A N 1
ATOM 535 C CA . GLU A 1 68 ? -0.890 6.654 4.802 1.00 95.56 68 GLU A CA 1
ATOM 536 C C . GLU A 1 68 ? -1.552 8.018 4.989 1.00 95.56 68 GLU A C 1
ATOM 538 O O . GLU A 1 68 ? -2.482 8.146 5.791 1.00 95.56 68 GLU A O 1
ATOM 543 N N . GLU A 1 69 ? -1.149 9.010 4.191 1.00 95.31 69 GLU A N 1
ATOM 544 C CA . GLU A 1 69 ? -1.745 10.346 4.184 1.00 95.31 69 GLU A CA 1
ATOM 545 C C . GLU A 1 69 ? -3.239 10.276 3.841 1.00 95.31 69 GLU A C 1
ATOM 547 O O . GLU A 1 69 ? -4.084 10.834 4.547 1.00 95.31 69 GLU A O 1
ATOM 552 N N . LYS A 1 70 ? -3.605 9.514 2.800 1.00 94.69 70 LYS A N 1
ATOM 553 C CA . LYS A 1 70 ? -5.006 9.389 2.377 1.00 94.69 70 LYS A CA 1
ATOM 554 C C . LYS A 1 70 ? -5.892 8.702 3.416 1.00 94.69 70 LYS A C 1
ATOM 556 O O . LYS A 1 70 ? -7.101 8.967 3.487 1.00 94.69 70 LYS A O 1
ATOM 561 N N . LEU A 1 71 ? -5.331 7.754 4.160 1.00 91.50 71 LEU A N 1
ATOM 562 C CA . LEU A 1 71 ? -6.070 6.905 5.091 1.00 91.50 71 LEU A CA 1
ATOM 563 C C . LEU A 1 71 ? -6.023 7.412 6.533 1.00 91.50 71 LEU A C 1
ATOM 565 O O . LEU A 1 71 ? -6.890 7.020 7.319 1.00 91.50 71 LEU A O 1
ATOM 569 N N . GLY A 1 72 ? -5.066 8.281 6.870 1.00 92.12 72 GLY A N 1
ATOM 570 C CA . GLY A 1 72 ? -4.811 8.736 8.237 1.00 92.12 72 GLY A CA 1
ATOM 571 C C . GLY A 1 72 ? -4.403 7.591 9.167 1.00 92.12 72 GLY A C 1
ATOM 572 O O . GLY A 1 72 ? -4.712 7.616 10.359 1.00 92.12 72 GLY A O 1
ATOM 573 N N . LYS A 1 73 ? -3.802 6.536 8.610 1.00 90.88 73 LYS A N 1
ATOM 574 C CA . LYS A 1 73 ? -3.387 5.316 9.308 1.00 90.88 73 LYS A CA 1
ATOM 575 C C . LYS A 1 73 ? -2.097 4.808 8.695 1.00 90.88 73 LYS A C 1
ATOM 577 O O . LYS A 1 73 ? -1.899 4.967 7.499 1.00 90.88 73 LYS A O 1
ATOM 582 N N . LYS A 1 74 ? -1.289 4.137 9.508 1.00 92.62 74 LYS A N 1
ATOM 583 C CA . LYS A 1 74 ? -0.086 3.451 9.051 1.00 92.62 74 LYS A CA 1
ATOM 584 C C . LYS A 1 74 ? -0.445 2.318 8.080 1.00 92.62 74 LYS A C 1
ATOM 586 O O . LYS A 1 74 ? -1.436 1.606 8.289 1.00 92.62 74 LYS A O 1
ATOM 591 N N . VAL A 1 75 ? 0.337 2.183 7.016 1.00 94.31 75 VAL A N 1
ATOM 592 C CA . VAL A 1 75 ? 0.139 1.212 5.935 1.00 94.31 75 VAL A CA 1
ATOM 593 C C . VAL A 1 75 ? 1.422 0.412 5.800 1.00 94.31 75 VAL A C 1
ATOM 595 O O . VAL A 1 75 ? 2.480 0.989 5.578 1.00 94.31 75 VAL A O 1
ATOM 598 N N . ASP A 1 76 ? 1.327 -0.910 5.906 1.00 92.44 76 ASP A N 1
ATOM 599 C CA . ASP A 1 76 ? 2.438 -1.797 5.562 1.00 92.44 76 ASP A CA 1
ATOM 600 C C . ASP A 1 76 ? 2.265 -2.255 4.112 1.00 92.44 76 ASP A C 1
ATOM 602 O O . ASP A 1 76 ? 1.303 -2.954 3.774 1.00 92.44 76 ASP A O 1
ATOM 606 N N . LEU A 1 77 ? 3.150 -1.792 3.228 1.00 93.38 77 LEU A N 1
ATOM 607 C CA . LEU A 1 77 ? 3.043 -2.007 1.790 1.00 93.38 77 LEU A CA 1
ATOM 608 C C . LEU A 1 77 ? 4.125 -2.971 1.308 1.00 93.38 77 LEU A C 1
ATOM 610 O O . LEU A 1 77 ? 5.304 -2.633 1.232 1.00 93.38 77 LEU A O 1
ATOM 614 N N . LEU A 1 78 ? 3.706 -4.161 0.883 1.00 91.50 78 LEU A N 1
ATOM 615 C CA . LEU A 1 78 ? 4.603 -5.196 0.378 1.00 91.50 78 LEU A CA 1
ATOM 616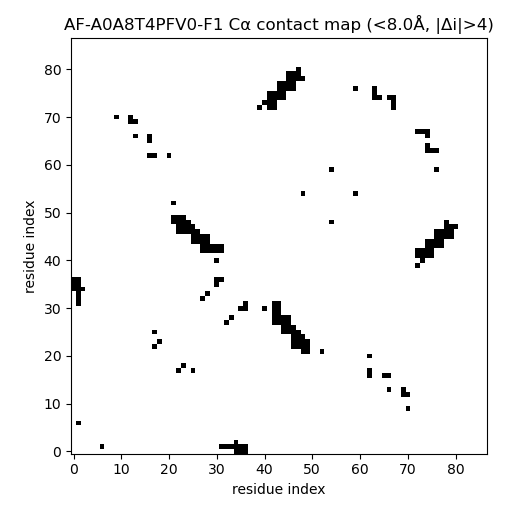 C C . LEU A 1 78 ? 4.379 -5.452 -1.111 1.00 91.50 78 LEU A C 1
ATOM 618 O O . LEU A 1 78 ? 3.263 -5.361 -1.626 1.00 91.50 78 LEU A O 1
ATOM 622 N N . THR A 1 79 ? 5.438 -5.844 -1.818 1.00 89.25 79 THR A N 1
ATOM 623 C CA . THR A 1 79 ? 5.318 -6.334 -3.197 1.00 89.25 79 THR A CA 1
ATOM 624 C C . THR A 1 79 ? 5.262 -7.859 -3.214 1.00 89.25 79 THR A C 1
ATOM 626 O O . THR A 1 79 ? 5.992 -8.514 -2.475 1.00 89.25 79 THR A O 1
ATOM 629 N N . TYR A 1 80 ? 4.457 -8.454 -4.105 1.00 81.69 80 TYR A N 1
ATOM 630 C CA . TYR A 1 80 ? 4.426 -9.922 -4.280 1.00 81.69 80 TYR A CA 1
ATOM 631 C C . TYR A 1 80 ? 5.810 -10.524 -4.583 1.00 81.69 80 TYR A C 1
ATOM 633 O O . TYR A 1 80 ? 6.039 -11.698 -4.316 1.00 81.69 80 TYR A O 1
ATOM 641 N N . ASN A 1 81 ? 6.718 -9.737 -5.162 1.00 73.44 81 ASN A N 1
ATOM 642 C CA . ASN A 1 81 ? 8.061 -10.169 -5.538 1.00 73.44 81 ASN A CA 1
ATOM 643 C C . ASN A 1 81 ? 9.075 -10.077 -4.386 1.00 73.44 81 ASN A C 1
ATOM 645 O O . ASN A 1 81 ? 10.139 -10.676 -4.490 1.00 73.44 81 ASN A O 1
ATOM 649 N N . GLY A 1 82 ? 8.769 -9.327 -3.323 1.00 63.31 82 GLY A N 1
ATOM 650 C CA . GLY A 1 82 ? 9.632 -9.175 -2.148 1.00 63.31 82 GLY A CA 1
ATOM 651 C C . GLY A 1 82 ? 9.437 -10.261 -1.088 1.00 63.31 82 GLY A C 1
ATOM 652 O O . GLY A 1 82 ? 10.140 -10.256 -0.083 1.00 63.31 82 GLY A O 1
ATOM 653 N N . ILE A 1 83 ? 8.492 -11.185 -1.2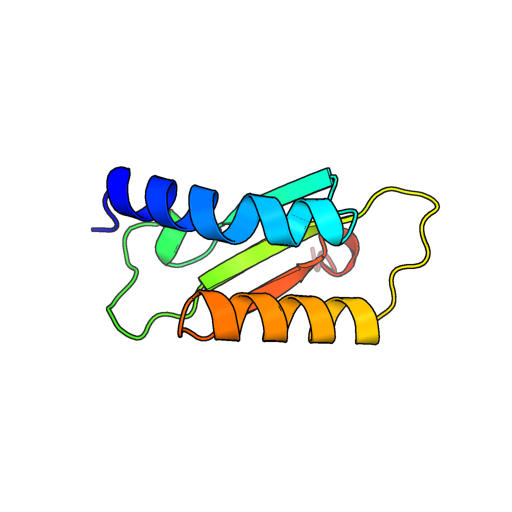89 1.00 65.69 83 ILE A N 1
ATOM 654 C CA . ILE A 1 83 ? 8.281 -12.310 -0.376 1.00 65.69 83 ILE A CA 1
ATOM 655 C C . ILE A 1 83 ? 9.323 -13.386 -0.696 1.00 65.69 83 ILE A C 1
ATOM 657 O O . ILE A 1 83 ? 9.209 -14.094 -1.699 1.00 65.69 83 ILE A O 1
ATOM 661 N N . ILE A 1 84 ? 10.330 -13.514 0.167 1.00 55.66 84 ILE A N 1
ATOM 662 C CA . ILE A 1 84 ? 11.213 -14.681 0.186 1.00 55.66 84 ILE A CA 1
ATOM 663 C C . ILE A 1 84 ? 10.433 -15.803 0.865 1.00 55.66 84 ILE A C 1
ATOM 665 O O . ILE A 1 84 ? 10.118 -15.728 2.052 1.00 55.66 84 ILE A O 1
ATOM 669 N N . TRP A 1 85 ? 10.090 -16.838 0.105 1.00 50.00 85 TRP A N 1
ATOM 670 C CA . TRP A 1 85 ? 9.560 -18.069 0.672 1.00 50.00 85 TRP A CA 1
ATOM 671 C C . TRP A 1 85 ? 10.726 -18.818 1.314 1.00 50.00 85 TRP A C 1
ATOM 673 O O . TRP A 1 85 ? 11.462 -19.514 0.622 1.00 50.00 85 TRP A O 1
ATOM 683 N N . SER A 1 86 ? 10.921 -18.653 2.622 1.00 51.03 86 SER A N 1
ATOM 684 C CA . SER A 1 86 ? 11.610 -19.687 3.392 1.00 51.03 86 SER A CA 1
ATOM 685 C C . SER A 1 86 ? 10.627 -20.833 3.585 1.00 51.03 86 SER A C 1
ATOM 687 O O . SER A 1 86 ? 9.738 -20.764 4.433 1.00 51.03 86 SER A O 1
ATOM 689 N N . ILE A 1 87 ? 10.772 -21.843 2.737 1.00 55.19 87 ILE A N 1
ATOM 690 C CA . ILE A 1 87 ? 10.346 -23.219 2.992 1.00 55.19 87 ILE A CA 1
ATOM 691 C C . ILE A 1 87 ? 11.593 -24.068 3.182 1.00 55.19 87 ILE A C 1
ATOM 693 O O . ILE A 1 87 ? 12.587 -23.795 2.470 1.00 55.19 87 ILE A O 1
#

Mean predicted aligned error: 5.55 Å

Secondary structure (DSSP, 8-state):
---HHHHHHHHHHHHHHHHHTTEEEEEEEHHHHTT---TT--EEEEEEEPTTS---HHHHHHHHHHHHHHHTS-EEEEETTS-----